Protein AF-A0A845DLB4-F1 (afdb_monomer_lite)

Organism: NCBI:txid45668

Sequence (144 aa):
MTNSTLFPTLFFFLFLLFSFGFIFSNRRQAKDKQAVEKEVSKKALAEKLHSELSKYGLHPQPYYQEGEFVIDMAFPELKIAIEAVEHEYLVSPDQWEMEWERDAFLKNHGWTVLRFSAARIEEDISRIAEKISRELAGRHHAGS

InterPro domains:
  IPR007569 Domain of unknown function DUF559 [PF04480] (66-136)

Secondary structure (DSSP, 8-state):
---TTHHHHHHHHHHHHHHHHHHHHHHHHHHHHHHHHHHHHHHHHHHHHHHHHHHTT--PEEEEEETTEEEEEEEGGGTEEEEEES-SS---HHHHHHHHHHHHHHHHTTPEEEEEEHHHHHH-HHHHHHHHHHHHHHHHHHT-

Radius of gyration: 24.18 Å; chains: 1; bounding box: 59×41×73 Å

Structure (mmCIF, N/CA/C/O backbone):
data_AF-A0A845DLB4-F1
#
_entry.id   AF-A0A845DLB4-F1
#
loop_
_atom_site.group_PDB
_atom_site.id
_atom_site.type_symbol
_atom_site.label_atom_id
_atom_site.label_alt_id
_atom_site.label_comp_id
_atom_site.label_asym_id
_atom_site.label_entity_id
_atom_site.label_seq_id
_atom_site.pdbx_PDB_ins_code
_atom_site.Cartn_x
_atom_site.Cartn_y
_atom_site.Cartn_z
_atom_site.occupancy
_atom_site.B_iso_or_equiv
_atom_site.auth_seq_id
_atom_site.auth_comp_id
_atom_site.auth_asym_id
_atom_site.auth_atom_id
_atom_site.pdbx_PDB_model_num
ATOM 1 N N . MET A 1 1 ? 40.310 -24.997 -56.031 1.00 48.75 1 MET A N 1
ATOM 2 C CA . MET A 1 1 ? 40.076 -23.550 -55.842 1.00 48.75 1 MET A CA 1
ATOM 3 C C . MET A 1 1 ? 39.414 -23.389 -54.487 1.00 48.75 1 MET A C 1
ATOM 5 O O . MET A 1 1 ? 38.304 -23.870 -54.315 1.00 48.75 1 MET A O 1
ATOM 9 N N . THR A 1 2 ? 40.128 -22.879 -53.485 1.00 57.84 2 THR A N 1
ATOM 10 C CA . THR A 1 2 ? 39.560 -22.651 -52.151 1.00 57.84 2 THR A CA 1
ATOM 11 C C . THR A 1 2 ? 38.734 -21.365 -52.183 1.00 57.84 2 THR A C 1
ATOM 13 O O . THR A 1 2 ? 39.198 -20.339 -52.675 1.00 57.84 2 THR A O 1
ATOM 16 N N . ASN A 1 3 ? 37.487 -21.431 -51.711 1.00 57.53 3 ASN A N 1
ATOM 17 C CA . ASN A 1 3 ? 36.570 -20.291 -51.676 1.00 57.53 3 ASN A CA 1
ATOM 18 C C . ASN A 1 3 ? 37.058 -19.267 -50.637 1.00 57.53 3 ASN A C 1
ATOM 20 O O . ASN A 1 3 ? 36.713 -19.349 -49.459 1.00 57.53 3 ASN A O 1
ATOM 24 N N . SER A 1 4 ? 37.871 -18.305 -51.078 1.00 63.88 4 SER A N 1
ATOM 25 C CA . SER A 1 4 ? 38.461 -17.233 -50.259 1.00 63.88 4 SER A CA 1
ATOM 26 C C . SER A 1 4 ? 37.432 -16.291 -49.619 1.00 63.88 4 SER A C 1
ATOM 28 O O . SER A 1 4 ? 37.771 -15.527 -48.721 1.00 63.88 4 SER A O 1
ATOM 30 N N . THR A 1 5 ? 36.166 -16.371 -50.033 1.00 65.19 5 THR A N 1
ATOM 31 C CA . THR A 1 5 ? 35.044 -15.595 -49.493 1.00 65.19 5 THR A CA 1
ATOM 32 C C . THR A 1 5 ? 34.399 -16.217 -48.254 1.00 65.19 5 THR A C 1
ATOM 34 O O . THR A 1 5 ? 33.778 -15.487 -47.490 1.00 65.19 5 THR A O 1
ATOM 37 N N . LEU A 1 6 ? 34.579 -17.522 -47.997 1.00 63.81 6 LEU A N 1
ATOM 38 C CA . LEU A 1 6 ? 33.957 -18.207 -46.850 1.00 63.81 6 LEU A CA 1
ATOM 39 C C . LEU A 1 6 ? 34.514 -17.737 -45.496 1.00 63.81 6 LEU A C 1
ATOM 41 O O . LEU A 1 6 ? 33.793 -17.697 -44.499 1.00 63.81 6 LEU A O 1
ATOM 45 N N . PHE A 1 7 ? 35.794 -17.367 -45.462 1.00 64.75 7 PHE A N 1
ATOM 46 C CA . PHE A 1 7 ? 36.482 -16.938 -44.245 1.00 64.75 7 PHE A CA 1
ATOM 47 C C . PHE A 1 7 ? 36.002 -15.563 -43.726 1.00 64.75 7 PHE A C 1
ATOM 49 O O . PHE A 1 7 ? 35.593 -15.483 -42.566 1.00 64.75 7 PHE A O 1
ATOM 56 N N . PRO A 1 8 ? 35.951 -14.489 -44.546 1.00 73.12 8 PRO A N 1
ATOM 57 C CA . PRO A 1 8 ? 35.428 -13.196 -44.098 1.00 73.12 8 PRO A CA 1
ATOM 58 C C . PRO A 1 8 ? 33.922 -13.223 -43.799 1.00 73.12 8 PRO A C 1
ATOM 60 O O . PRO A 1 8 ? 33.482 -12.534 -42.881 1.00 73.12 8 PRO A O 1
ATOM 63 N N . THR A 1 9 ? 33.127 -14.045 -44.498 1.00 76.50 9 THR A N 1
ATOM 64 C CA . THR A 1 9 ? 31.694 -14.184 -44.186 1.00 76.50 9 THR A CA 1
ATOM 65 C C . THR A 1 9 ? 31.470 -14.830 -42.825 1.00 76.50 9 THR A C 1
ATOM 67 O O . THR A 1 9 ? 30.663 -14.334 -42.045 1.00 76.50 9 THR A O 1
ATOM 70 N N . LEU A 1 10 ? 32.212 -15.893 -42.496 1.00 76.62 10 LEU A N 1
ATOM 71 C CA . LEU A 1 10 ? 32.101 -16.553 -41.193 1.00 76.62 10 LEU A CA 1
ATOM 72 C C . LEU A 1 10 ? 32.500 -15.606 -40.053 1.00 76.62 10 LEU A C 1
ATOM 74 O O . LEU A 1 10 ? 31.826 -15.558 -39.025 1.00 76.62 10 LEU A O 1
ATOM 78 N N . PHE A 1 11 ? 33.551 -14.808 -40.259 1.00 78.62 11 PHE A N 1
ATOM 79 C CA . PHE A 1 11 ? 33.994 -13.811 -39.288 1.00 78.62 11 PHE A CA 1
ATOM 80 C C . PHE A 1 11 ? 32.948 -12.707 -39.070 1.00 78.62 11 PHE A C 1
ATOM 82 O O . PHE A 1 11 ? 32.684 -12.320 -37.933 1.00 78.62 11 PHE A O 1
ATOM 89 N N . PHE A 1 12 ? 32.289 -12.251 -40.141 1.00 80.81 12 PHE A N 1
ATOM 90 C CA . PHE A 1 12 ? 31.194 -11.286 -40.055 1.00 80.81 12 PHE A CA 1
ATOM 91 C C . PHE A 1 12 ? 29.988 -11.840 -39.280 1.00 80.81 12 PHE A C 1
ATOM 93 O O . PHE A 1 12 ? 29.468 -11.162 -38.396 1.00 80.81 12 PHE A O 1
ATOM 100 N N . PHE A 1 13 ? 29.581 -13.091 -39.530 1.00 82.19 13 PHE A N 1
ATOM 101 C CA . PHE A 1 13 ? 28.499 -13.731 -38.770 1.00 82.19 13 PHE A CA 1
ATOM 102 C C . PHE A 1 13 ? 28.856 -13.939 -37.290 1.00 82.19 13 PHE A C 1
ATOM 104 O O . PHE A 1 13 ? 28.015 -13.694 -36.427 1.00 82.19 13 PHE A O 1
ATOM 111 N N . LEU A 1 14 ? 30.098 -14.318 -36.970 1.00 81.88 14 LEU A N 1
ATOM 112 C CA . LEU A 1 14 ? 30.572 -14.425 -35.583 1.00 81.88 14 LEU A CA 1
ATOM 113 C C . LEU A 1 14 ? 30.578 -13.067 -34.869 1.00 81.88 14 LEU A C 1
ATOM 115 O O . LEU A 1 14 ? 30.158 -12.979 -33.716 1.00 81.88 14 LEU A O 1
ATOM 119 N N . PHE A 1 15 ? 30.991 -12.000 -35.556 1.00 82.94 15 PHE A N 1
ATOM 120 C CA . PHE A 1 15 ? 30.944 -10.640 -35.021 1.00 82.94 15 PHE A CA 1
ATOM 121 C C . PHE A 1 15 ? 29.503 -10.158 -34.791 1.00 82.94 15 PHE A C 1
ATOM 123 O O . PHE A 1 15 ? 29.211 -9.548 -33.761 1.00 82.94 15 PHE A O 1
ATOM 130 N N . LEU A 1 16 ? 28.574 -10.473 -35.701 1.00 83.19 16 LEU A N 1
ATOM 131 C CA . LEU A 1 16 ? 27.147 -10.193 -35.515 1.00 83.19 16 LEU A CA 1
ATOM 132 C C . LEU A 1 16 ? 26.561 -10.958 -34.322 1.00 83.19 16 LEU A C 1
ATOM 134 O O . LEU A 1 16 ? 25.856 -10.366 -33.513 1.00 83.19 16 LEU A O 1
ATOM 138 N N . LEU A 1 17 ? 26.892 -12.241 -34.157 1.00 81.81 17 LEU A N 1
ATOM 139 C CA . LEU A 1 17 ? 26.450 -13.028 -33.002 1.00 81.81 17 LEU A CA 1
ATOM 140 C C . LEU A 1 17 ? 27.017 -12.481 -31.684 1.00 81.81 17 LEU A C 1
ATOM 142 O O . LEU A 1 17 ? 26.286 -12.366 -30.701 1.00 81.81 17 LEU A O 1
ATOM 146 N N . PHE A 1 18 ? 28.294 -12.090 -31.667 1.00 80.81 18 PHE A N 1
ATOM 147 C CA . PHE A 1 18 ? 28.939 -11.516 -30.486 1.00 80.81 18 PHE A CA 1
ATOM 148 C C . PHE A 1 18 ? 28.362 -10.142 -30.123 1.00 80.81 18 PHE A C 1
ATOM 150 O O . PHE A 1 18 ? 28.005 -9.907 -28.971 1.00 80.81 18 PHE A O 1
ATOM 157 N N . SER A 1 19 ? 28.215 -9.245 -31.102 1.00 78.50 19 SER A N 1
ATOM 158 C CA . SER A 1 19 ? 27.611 -7.922 -30.897 1.00 78.50 19 SER A CA 1
ATOM 159 C C . SER A 1 19 ? 26.146 -8.020 -30.467 1.00 78.50 19 SER A C 1
ATOM 161 O O . SER A 1 19 ? 25.733 -7.307 -29.554 1.00 78.50 19 SER A O 1
ATOM 163 N N . PHE A 1 20 ? 25.376 -8.951 -31.036 1.00 76.56 20 PHE A N 1
ATOM 164 C CA . PHE A 1 20 ? 24.004 -9.219 -30.613 1.00 76.56 20 PHE A CA 1
ATOM 165 C C . PHE A 1 20 ? 23.942 -9.750 -29.173 1.00 76.56 20 PHE A C 1
ATOM 167 O O . PHE A 1 20 ? 23.158 -9.246 -28.367 1.00 76.56 20 PHE A O 1
ATOM 174 N N . GLY A 1 21 ? 24.817 -10.698 -28.813 1.00 77.44 21 GLY A N 1
ATOM 175 C CA . GLY A 1 21 ? 24.952 -11.198 -27.442 1.00 77.44 21 GLY A CA 1
ATOM 176 C C . GLY A 1 21 ? 25.341 -10.100 -26.446 1.00 77.44 21 GLY A C 1
ATOM 177 O O . GLY A 1 21 ? 24.749 -10.003 -25.370 1.00 77.44 21 GLY A O 1
ATOM 178 N N . PHE A 1 22 ? 26.267 -9.219 -26.829 1.00 76.81 22 PHE A N 1
ATOM 179 C CA . PHE A 1 22 ? 26.702 -8.081 -26.019 1.00 76.81 22 PHE A CA 1
ATOM 180 C C . PHE A 1 22 ? 25.572 -7.063 -25.793 1.00 76.81 22 PHE A C 1
ATOM 182 O O . PHE A 1 22 ? 25.313 -6.673 -24.654 1.00 76.81 22 PHE A O 1
ATOM 189 N N . ILE A 1 23 ? 24.836 -6.684 -26.846 1.00 76.81 23 ILE A N 1
ATOM 190 C CA . ILE A 1 23 ? 23.676 -5.779 -26.746 1.00 76.81 23 ILE A CA 1
ATOM 191 C C . ILE A 1 23 ? 22.591 -6.389 -25.850 1.00 76.81 23 ILE A C 1
ATOM 193 O O . ILE A 1 23 ? 22.032 -5.698 -24.997 1.00 76.81 23 ILE A O 1
ATOM 197 N N . PHE A 1 24 ? 22.293 -7.678 -26.021 1.00 73.31 24 PHE A N 1
ATOM 198 C CA . PHE A 1 24 ? 21.271 -8.367 -25.239 1.00 73.31 24 PHE A CA 1
ATOM 199 C C . PHE A 1 24 ? 21.644 -8.482 -23.753 1.00 73.31 24 PHE A C 1
ATOM 201 O O . PHE A 1 24 ? 20.811 -8.200 -22.890 1.00 73.31 24 PHE A O 1
ATOM 208 N N . SER A 1 25 ? 22.902 -8.815 -23.445 1.00 74.06 25 SER A N 1
ATOM 209 C CA . SER A 1 25 ? 23.411 -8.859 -22.070 1.00 74.06 25 SER A CA 1
ATOM 210 C C . SER A 1 25 ? 23.362 -7.486 -21.397 1.00 74.06 25 SER A C 1
ATOM 212 O O . SER A 1 25 ? 22.910 -7.375 -20.260 1.00 74.06 25 SER A O 1
ATOM 214 N N . ASN A 1 26 ? 23.769 -6.428 -22.105 1.00 75.56 26 ASN A N 1
ATOM 215 C CA . ASN A 1 26 ? 23.771 -5.069 -21.564 1.00 75.56 26 ASN A CA 1
ATOM 216 C C . ASN A 1 26 ? 22.342 -4.566 -21.276 1.00 75.56 26 ASN A C 1
ATOM 218 O O . ASN A 1 26 ? 22.091 -3.929 -20.256 1.00 75.56 26 ASN A O 1
ATOM 222 N N . ARG A 1 27 ? 21.372 -4.915 -22.137 1.00 74.88 27 ARG A N 1
ATOM 223 C CA . ARG A 1 27 ? 19.947 -4.613 -21.907 1.00 74.88 27 ARG A CA 1
ATOM 224 C C . ARG A 1 27 ? 19.386 -5.327 -20.678 1.00 74.88 27 ARG A C 1
ATOM 226 O O . ARG A 1 27 ? 18.643 -4.706 -19.925 1.00 74.88 27 ARG A O 1
ATOM 233 N N . ARG A 1 28 ? 19.733 -6.603 -20.467 1.00 76.50 28 ARG A N 1
ATOM 234 C CA . ARG A 1 28 ? 19.335 -7.343 -19.255 1.00 76.50 28 ARG A CA 1
ATOM 235 C C . ARG A 1 28 ? 19.910 -6.696 -17.998 1.00 76.50 28 ARG A C 1
ATOM 237 O O . ARG A 1 28 ? 19.148 -6.354 -17.105 1.00 76.50 28 ARG A O 1
ATOM 244 N N . GLN A 1 29 ? 21.212 -6.414 -17.985 1.00 76.19 29 GLN A N 1
ATOM 245 C CA . GLN A 1 29 ? 21.869 -5.773 -16.844 1.00 76.19 29 GLN A CA 1
ATOM 246 C C . GLN A 1 29 ? 21.274 -4.391 -16.513 1.00 76.19 29 GLN A C 1
ATOM 248 O O . GLN A 1 29 ? 21.100 -4.058 -15.343 1.00 76.19 29 GLN A O 1
ATOM 253 N N . ALA A 1 30 ? 20.920 -3.593 -17.528 1.00 76.69 30 ALA A N 1
ATOM 254 C CA . ALA A 1 30 ? 20.239 -2.314 -17.331 1.00 76.69 30 ALA A CA 1
ATOM 255 C C . ALA A 1 30 ? 18.831 -2.482 -16.729 1.00 76.69 30 ALA A C 1
ATOM 257 O O . ALA A 1 30 ? 18.466 -1.728 -15.827 1.00 76.69 30 ALA A O 1
ATOM 258 N N . LYS A 1 31 ? 18.065 -3.484 -17.188 1.00 79.12 31 LYS A N 1
ATOM 259 C CA . LYS A 1 31 ? 16.735 -3.804 -16.647 1.00 79.12 31 LYS A CA 1
ATOM 260 C C . LYS A 1 31 ? 16.815 -4.245 -15.182 1.00 79.12 31 LYS A C 1
ATOM 262 O O . LYS A 1 31 ? 16.045 -3.746 -14.368 1.00 79.12 31 LYS A O 1
ATOM 267 N N . ASP A 1 32 ? 17.767 -5.112 -14.843 1.00 82.88 32 ASP A N 1
ATOM 268 C CA . ASP A 1 32 ? 17.960 -5.598 -13.471 1.00 82.88 32 ASP A CA 1
ATOM 269 C C . ASP A 1 32 ? 18.347 -4.451 -12.531 1.00 82.88 32 ASP A C 1
ATOM 271 O O . ASP A 1 32 ? 17.774 -4.299 -11.454 1.00 82.88 32 ASP A O 1
ATOM 275 N N . LYS A 1 33 ? 19.265 -3.578 -12.966 1.00 82.19 33 LYS A N 1
ATOM 276 C CA . LYS A 1 33 ? 19.656 -2.394 -12.192 1.00 82.19 33 LYS A CA 1
ATOM 277 C C . LYS A 1 33 ? 18.469 -1.458 -11.943 1.00 82.19 33 LYS A C 1
ATOM 279 O O . LYS A 1 33 ? 18.293 -0.997 -10.819 1.00 82.19 33 LYS A O 1
ATOM 284 N N . GLN A 1 34 ? 17.653 -1.206 -12.967 1.00 82.00 34 GLN A N 1
ATOM 285 C CA . GLN A 1 34 ? 16.460 -0.367 -12.845 1.00 82.00 34 GLN A CA 1
ATOM 286 C C . GLN A 1 34 ? 15.424 -0.972 -11.883 1.00 82.00 34 GLN A C 1
ATOM 288 O O . GLN A 1 34 ? 14.815 -0.241 -11.107 1.00 82.00 34 GLN A O 1
ATOM 293 N N . ALA A 1 35 ? 15.229 -2.294 -11.910 1.00 80.06 35 ALA A N 1
ATOM 294 C CA . ALA A 1 35 ? 14.313 -2.979 -10.999 1.00 80.06 35 ALA A CA 1
ATOM 295 C C . ALA A 1 35 ? 14.765 -2.856 -9.535 1.00 80.06 35 ALA A C 1
ATOM 297 O O . ALA A 1 35 ? 13.962 -2.482 -8.684 1.00 80.06 35 ALA A O 1
ATOM 298 N N . VAL A 1 36 ? 16.055 -3.080 -9.260 1.00 82.25 36 VAL A N 1
ATOM 299 C CA . VAL A 1 36 ? 16.630 -2.929 -7.912 1.00 82.25 36 VAL A CA 1
ATOM 300 C C . VAL A 1 36 ? 16.482 -1.493 -7.402 1.00 82.25 36 VAL A C 1
ATOM 302 O O . VAL A 1 36 ? 16.088 -1.280 -6.259 1.00 82.25 36 VAL A O 1
ATOM 305 N N . GLU A 1 37 ? 16.761 -0.495 -8.241 1.00 83.81 37 GLU A N 1
ATOM 306 C CA . GLU A 1 37 ? 16.605 0.917 -7.871 1.00 83.81 37 GLU A CA 1
ATOM 307 C C . GLU A 1 37 ? 15.146 1.266 -7.541 1.00 83.81 37 GLU A C 1
ATOM 309 O O . GLU A 1 37 ? 14.883 1.929 -6.536 1.00 83.81 37 GLU A O 1
ATOM 314 N N . LYS A 1 38 ? 14.193 0.745 -8.325 1.00 82.12 38 LYS A N 1
ATOM 315 C CA . LYS A 1 38 ? 12.756 0.912 -8.077 1.00 82.12 38 LYS A CA 1
ATOM 316 C C . LYS A 1 38 ? 12.316 0.263 -6.761 1.00 82.12 38 LYS A C 1
ATOM 318 O O . LYS A 1 38 ? 11.558 0.866 -6.007 1.00 82.12 38 LYS A O 1
ATOM 323 N N . GLU A 1 39 ? 12.794 -0.941 -6.452 1.00 83.81 39 GLU A N 1
ATOM 324 C CA . GLU A 1 39 ? 12.483 -1.607 -5.180 1.00 83.81 39 GLU A CA 1
ATOM 325 C C . GLU A 1 39 ? 13.031 -0.837 -3.974 1.00 83.81 39 GLU A C 1
ATOM 327 O O . GLU A 1 39 ? 12.318 -0.642 -2.989 1.00 83.81 39 GLU A O 1
ATOM 332 N N . VAL A 1 40 ? 14.272 -0.345 -4.061 1.00 84.81 40 VAL A N 1
ATOM 333 C CA . VAL A 1 40 ? 14.888 0.477 -3.008 1.00 84.81 40 VAL A CA 1
ATOM 334 C C . VAL A 1 40 ? 14.115 1.786 -2.813 1.00 84.81 40 VAL A C 1
ATOM 336 O O . VAL A 1 40 ? 13.825 2.156 -1.674 1.00 84.81 40 VAL A O 1
ATOM 339 N N . SER A 1 41 ? 13.735 2.452 -3.907 1.00 88.38 41 SER A N 1
ATOM 340 C CA . SER A 1 41 ? 12.899 3.660 -3.904 1.00 88.38 41 SER A CA 1
ATOM 341 C C . SER A 1 41 ? 11.547 3.414 -3.226 1.00 88.38 41 SER A C 1
ATOM 343 O O . SER A 1 41 ? 11.191 4.109 -2.269 1.00 88.38 41 SER A O 1
ATOM 345 N N . LYS A 1 42 ? 10.828 2.362 -3.644 1.00 88.88 42 LYS A N 1
ATOM 346 C CA . LYS A 1 42 ? 9.538 1.978 -3.058 1.00 88.88 42 LYS A CA 1
ATOM 347 C C . LYS A 1 42 ? 9.663 1.717 -1.557 1.00 88.88 42 LYS A C 1
ATOM 349 O O . LYS A 1 42 ? 8.851 2.212 -0.776 1.00 88.88 42 LYS A O 1
ATOM 354 N N . LYS A 1 43 ? 10.694 0.975 -1.146 1.00 91.88 43 LYS A N 1
ATOM 355 C CA . LYS A 1 43 ? 10.951 0.668 0.263 1.00 91.88 43 LYS A CA 1
ATOM 356 C C . LYS A 1 43 ? 11.159 1.939 1.092 1.00 91.88 43 LYS A C 1
ATOM 358 O O . LYS A 1 43 ? 10.519 2.108 2.126 1.00 91.88 43 LYS A O 1
ATOM 363 N N . ALA A 1 44 ? 11.996 2.858 0.612 1.00 93.94 44 ALA A N 1
ATOM 364 C CA . ALA A 1 44 ? 12.240 4.130 1.287 1.00 93.94 44 ALA A CA 1
ATOM 365 C C . ALA A 1 44 ? 10.959 4.977 1.412 1.00 93.94 44 ALA A C 1
ATOM 367 O O . ALA A 1 44 ? 10.721 5.606 2.445 1.00 93.94 44 ALA A O 1
ATOM 368 N N . LEU A 1 45 ? 10.103 4.966 0.385 1.00 93.81 45 LEU A N 1
ATOM 369 C CA . LEU A 1 45 ? 8.820 5.664 0.417 1.00 93.81 45 LEU A CA 1
ATOM 370 C C . LEU A 1 45 ? 7.850 5.054 1.442 1.00 93.81 45 LEU A C 1
ATOM 372 O O . LEU A 1 45 ? 7.200 5.795 2.183 1.00 93.81 45 LEU A O 1
ATOM 376 N N . ALA A 1 46 ? 7.775 3.723 1.518 1.00 95.50 46 ALA A N 1
ATOM 377 C CA . ALA A 1 46 ? 6.969 3.019 2.513 1.00 95.50 46 ALA A CA 1
ATOM 378 C C . ALA A 1 46 ? 7.435 3.326 3.947 1.00 95.50 46 ALA A C 1
ATOM 380 O O . ALA A 1 46 ? 6.611 3.617 4.814 1.00 95.50 46 ALA A O 1
ATOM 381 N N . GLU A 1 47 ? 8.748 3.344 4.192 1.00 96.12 47 GLU A N 1
ATOM 382 C CA . GLU A 1 47 ? 9.323 3.704 5.497 1.00 96.12 47 GLU A CA 1
ATOM 383 C C . GLU A 1 47 ? 9.025 5.158 5.878 1.00 96.12 47 GLU A C 1
ATOM 385 O O . GLU A 1 47 ? 8.654 5.436 7.022 1.00 96.12 47 GLU A O 1
ATOM 390 N N . LYS A 1 48 ? 9.114 6.085 4.915 1.00 95.38 48 LYS A N 1
ATOM 391 C CA . LYS A 1 48 ? 8.721 7.487 5.110 1.00 95.38 48 LYS A CA 1
ATOM 392 C C . LYS A 1 48 ? 7.252 7.588 5.517 1.00 95.38 48 LYS A C 1
ATOM 394 O O . LYS A 1 48 ? 6.949 8.218 6.527 1.00 95.38 48 LYS A O 1
ATOM 399 N N . LEU A 1 49 ? 6.349 6.943 4.775 1.00 96.12 49 LEU A N 1
ATOM 400 C CA . LEU A 1 49 ? 4.921 6.940 5.097 1.00 96.12 49 LEU A CA 1
ATOM 401 C C . LEU A 1 49 ? 4.664 6.359 6.495 1.00 96.12 49 LEU A C 1
ATOM 403 O O . LEU A 1 49 ? 3.939 6.965 7.279 1.00 96.12 49 LEU A O 1
ATOM 407 N N . HIS A 1 50 ? 5.295 5.235 6.841 1.00 97.75 50 HIS A N 1
ATOM 408 C CA . HIS A 1 50 ? 5.161 4.607 8.160 1.00 97.75 50 HIS A CA 1
ATOM 409 C C . HIS A 1 50 ? 5.592 5.537 9.304 1.00 97.75 50 HIS A C 1
ATOM 411 O O . HIS A 1 50 ? 4.867 5.705 10.293 1.00 97.75 50 HIS A O 1
ATOM 417 N N . SER A 1 51 ? 6.743 6.197 9.140 1.00 97.12 51 SER A N 1
ATOM 418 C CA . SER A 1 51 ? 7.259 7.167 10.107 1.00 97.12 51 SER A CA 1
ATOM 419 C C . SER A 1 51 ? 6.313 8.352 10.283 1.00 97.12 51 SER A C 1
ATOM 421 O O . SER A 1 51 ? 6.036 8.760 11.413 1.00 97.12 51 SER A O 1
ATOM 423 N N . GLU A 1 52 ? 5.776 8.884 9.186 1.00 97.00 52 GLU A N 1
ATOM 424 C CA . GLU A 1 52 ? 4.832 9.991 9.257 1.00 97.00 52 GLU A CA 1
ATOM 425 C C . GLU A 1 52 ? 3.509 9.591 9.920 1.00 97.00 52 GLU A C 1
ATOM 427 O O . GLU A 1 52 ? 3.039 10.308 10.800 1.00 97.00 52 GLU A O 1
ATOM 432 N N . LEU A 1 53 ? 2.929 8.438 9.570 1.00 97.69 53 LEU A N 1
ATOM 433 C CA . LEU A 1 53 ? 1.693 7.941 10.188 1.00 97.69 53 LEU A CA 1
ATOM 434 C C . LEU A 1 53 ? 1.841 7.753 11.701 1.00 97.69 53 LEU A C 1
ATOM 436 O O . LEU A 1 53 ? 0.930 8.098 12.458 1.00 97.69 53 LEU A O 1
ATOM 440 N N . SER A 1 54 ? 3.015 7.308 12.152 1.00 97.25 54 SER A N 1
ATOM 441 C CA . SER A 1 54 ? 3.313 7.161 13.578 1.00 97.25 54 SER A CA 1
ATOM 442 C C . SER A 1 54 ? 3.205 8.485 14.345 1.00 97.25 54 SER A C 1
ATOM 444 O O . SER A 1 54 ? 2.802 8.482 15.507 1.00 97.25 54 SER A O 1
ATOM 446 N N . LYS A 1 55 ? 3.479 9.632 13.706 1.00 97.44 55 LYS A N 1
ATOM 447 C CA . LYS A 1 55 ? 3.305 10.965 14.321 1.00 97.44 55 LYS A CA 1
ATOM 448 C C . LYS A 1 55 ? 1.835 11.321 14.562 1.00 97.44 55 LYS A C 1
ATOM 450 O O . LYS A 1 55 ? 1.550 12.162 15.409 1.00 97.44 55 LYS A O 1
ATOM 455 N N . TYR A 1 56 ? 0.914 10.669 13.853 1.00 97.06 56 TYR A N 1
ATOM 456 C CA . TYR A 1 56 ? -0.535 10.797 14.030 1.00 97.06 56 TYR A CA 1
ATOM 457 C C . TYR A 1 56 ? -1.121 9.715 14.957 1.00 97.06 56 TYR A C 1
ATOM 459 O O . TYR A 1 56 ? -2.339 9.596 15.060 1.00 97.06 56 TYR A O 1
ATOM 467 N N . GLY A 1 57 ? -0.277 8.915 15.624 1.00 97.75 57 GLY A N 1
ATOM 468 C CA . GLY A 1 57 ? -0.713 7.814 16.494 1.00 97.75 57 GLY A CA 1
ATOM 469 C C . GLY A 1 57 ? -1.221 6.582 15.740 1.00 97.75 57 GLY A C 1
ATOM 470 O O . GLY A 1 57 ? -1.850 5.707 16.333 1.00 97.75 57 GLY A O 1
ATOM 471 N N . LEU A 1 58 ? -0.970 6.508 14.430 1.00 97.94 58 LEU A N 1
ATOM 472 C CA . LEU A 1 58 ? -1.297 5.352 13.604 1.00 97.94 58 LEU A CA 1
ATOM 473 C C . LEU A 1 58 ? -0.081 4.431 13.530 1.00 97.94 58 LEU A C 1
ATOM 475 O O . LEU A 1 58 ? 0.980 4.829 13.056 1.00 97.94 58 LEU A O 1
ATOM 479 N N . HIS A 1 59 ? -0.249 3.184 13.968 1.00 97.44 59 HIS A N 1
ATOM 480 C CA . HIS A 1 59 ? 0.843 2.211 14.066 1.00 97.44 59 HIS A CA 1
ATOM 481 C C . HIS A 1 59 ? 0.561 0.944 13.243 1.00 97.44 59 HIS A C 1
ATOM 483 O O . HIS A 1 59 ? 0.374 -0.129 13.821 1.00 97.44 59 HIS A O 1
ATOM 489 N N . PRO A 1 60 ? 0.501 1.036 11.900 1.00 97.94 60 PRO A N 1
ATOM 490 C CA . PRO A 1 60 ? 0.378 -0.155 11.071 1.00 97.94 60 PRO A CA 1
ATOM 491 C C . PRO A 1 60 ? 1.646 -1.019 11.174 1.00 97.94 60 PRO A C 1
ATOM 493 O O . PRO A 1 60 ? 2.759 -0.513 11.351 1.00 97.94 60 PRO A O 1
ATOM 496 N N . GLN A 1 61 ? 1.484 -2.333 11.044 1.00 98.06 61 GLN A N 1
ATOM 497 C CA . GLN A 1 61 ? 2.581 -3.292 10.958 1.00 98.06 61 GLN A CA 1
ATOM 498 C C . GLN A 1 61 ? 3.251 -3.178 9.582 1.00 98.06 61 GLN A C 1
ATOM 500 O O . GLN A 1 61 ? 2.559 -3.367 8.582 1.00 98.06 61 GLN A O 1
ATOM 505 N N . PRO A 1 62 ? 4.552 -2.862 9.490 1.00 97.38 62 PRO A N 1
ATOM 506 C CA . PRO A 1 62 ? 5.241 -2.759 8.207 1.00 97.38 62 PRO A CA 1
ATOM 507 C C . PRO A 1 62 ? 5.526 -4.145 7.608 1.00 97.38 62 PRO A C 1
ATOM 509 O O . PRO A 1 62 ? 5.730 -5.108 8.346 1.00 97.38 62 PRO A O 1
ATOM 512 N N . TYR A 1 63 ? 5.594 -4.222 6.276 1.00 96.19 63 TYR A N 1
ATOM 513 C CA . TYR A 1 63 ? 5.971 -5.410 5.497 1.00 96.19 63 TYR A CA 1
ATOM 514 C C . TYR A 1 63 ? 5.187 -6.673 5.884 1.00 96.19 63 TYR A C 1
ATOM 516 O O . TYR A 1 63 ? 5.760 -7.726 6.170 1.00 96.19 63 TYR A O 1
ATOM 524 N N . TYR A 1 64 ? 3.860 -6.558 5.925 1.00 97.56 64 TYR A N 1
ATOM 525 C CA . TYR A 1 64 ? 2.984 -7.645 6.343 1.00 97.56 64 TYR A CA 1
ATOM 526 C C . TYR A 1 64 ? 2.825 -8.687 5.230 1.00 97.56 64 TYR A C 1
ATOM 528 O O . TYR A 1 64 ? 2.411 -8.356 4.118 1.00 97.56 64 TYR A O 1
ATOM 536 N N . GLN A 1 65 ? 3.125 -9.950 5.536 1.00 97.25 65 GLN A N 1
ATOM 537 C CA . GLN A 1 65 ? 2.970 -11.063 4.600 1.00 97.25 65 GLN A CA 1
ATOM 538 C C . GLN A 1 65 ? 1.517 -11.561 4.591 1.00 97.25 65 GLN A C 1
ATOM 540 O O . GLN A 1 65 ? 1.035 -12.059 5.606 1.00 97.25 65 GLN A O 1
ATOM 545 N N . GLU A 1 66 ? 0.855 -11.514 3.433 1.00 96.00 66 GLU A N 1
ATOM 546 C CA . GLU A 1 66 ? -0.432 -12.177 3.193 1.00 96.00 66 GLU A CA 1
ATOM 547 C C . GLU A 1 66 ? -0.314 -13.073 1.951 1.00 96.00 66 GLU A C 1
ATOM 549 O O . GLU A 1 66 ? -0.194 -12.597 0.820 1.00 96.00 66 GLU A O 1
ATOM 554 N N . GLY A 1 67 ? -0.353 -14.391 2.160 1.00 93.62 67 GLY A N 1
ATOM 555 C CA . GLY A 1 67 ? -0.130 -15.357 1.085 1.00 93.62 67 GLY A CA 1
ATOM 556 C C . GLY A 1 67 ? 1.259 -15.189 0.473 1.00 93.62 67 GLY A C 1
ATOM 557 O O . GLY A 1 67 ? 2.259 -15.228 1.187 1.00 93.62 67 GLY A O 1
ATOM 558 N N . GLU A 1 68 ? 1.320 -14.993 -0.842 1.00 92.56 68 GLU A N 1
ATOM 559 C CA . GLU A 1 68 ? 2.565 -14.744 -1.580 1.00 92.56 68 GLU A CA 1
ATOM 560 C C . GLU A 1 68 ? 2.965 -13.260 -1.644 1.00 92.56 68 GLU A C 1
ATOM 562 O O . GLU 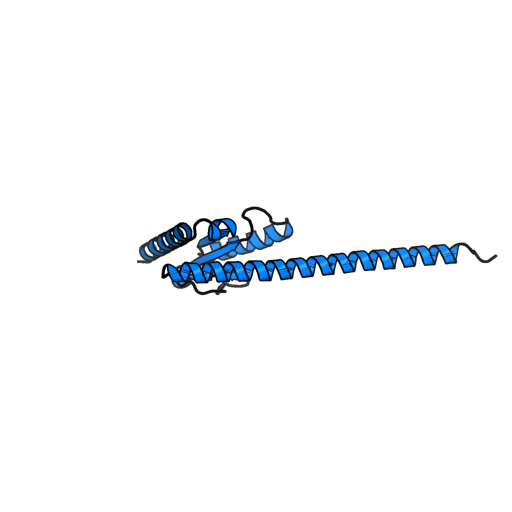A 1 68 ? 4.075 -12.941 -2.070 1.00 92.56 68 GLU A O 1
ATOM 567 N N . PHE A 1 69 ? 2.102 -12.346 -1.189 1.00 93.25 69 PHE A N 1
ATOM 568 C CA . PHE A 1 69 ? 2.317 -10.908 -1.321 1.00 93.25 69 PHE A CA 1
ATOM 569 C C . PHE A 1 69 ? 2.786 -10.264 -0.013 1.00 93.25 69 PHE A C 1
ATOM 571 O O . PHE A 1 69 ? 2.329 -10.605 1.080 1.00 93.25 69 PHE A O 1
ATOM 578 N N . VAL A 1 70 ? 3.675 -9.278 -0.147 1.00 94.69 70 VAL A N 1
ATOM 579 C CA . VAL A 1 70 ? 4.089 -8.387 0.944 1.00 94.69 70 VAL A CA 1
ATOM 580 C C . VAL A 1 70 ? 3.350 -7.065 0.791 1.00 94.69 70 VAL A C 1
ATOM 582 O O . VAL A 1 70 ? 3.499 -6.380 -0.221 1.00 94.69 70 VAL A O 1
ATOM 585 N N . ILE A 1 71 ? 2.574 -6.709 1.807 1.00 95.62 71 ILE A N 1
ATOM 586 C CA . ILE A 1 71 ? 1.894 -5.422 1.930 1.00 95.62 71 ILE A CA 1
ATOM 587 C C . ILE A 1 71 ? 2.856 -4.448 2.614 1.00 95.62 71 ILE A C 1
ATOM 589 O O . ILE A 1 71 ? 3.420 -4.783 3.657 1.00 95.62 71 ILE A O 1
ATOM 593 N N . ASP A 1 72 ? 3.024 -3.239 2.069 1.00 96.31 72 ASP A N 1
ATOM 594 C CA .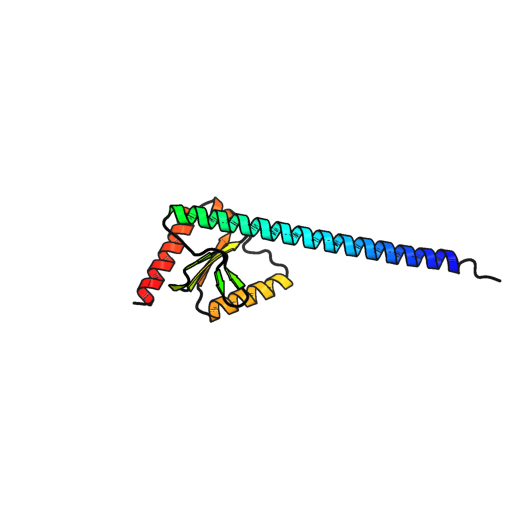 ASP A 1 72 ? 3.983 -2.259 2.605 1.00 96.31 72 ASP A CA 1
ATOM 595 C C . ASP A 1 72 ? 3.735 -1.970 4.096 1.00 96.31 72 ASP A C 1
ATOM 597 O O . ASP A 1 72 ? 4.678 -1.953 4.888 1.00 96.31 72 ASP A O 1
ATOM 601 N N . MET A 1 73 ? 2.470 -1.793 4.499 1.00 97.44 73 MET A N 1
ATOM 602 C CA . MET A 1 73 ? 2.057 -1.783 5.903 1.00 97.44 73 MET A CA 1
ATOM 603 C C . MET A 1 73 ? 0.569 -2.135 6.083 1.00 97.44 73 MET A C 1
ATOM 605 O O . MET A 1 73 ? -0.246 -1.915 5.188 1.00 97.44 73 MET A O 1
ATOM 609 N N . ALA A 1 74 ? 0.188 -2.672 7.242 1.00 98.25 74 ALA A N 1
ATOM 610 C CA . ALA A 1 74 ? -1.155 -3.203 7.471 1.00 98.25 74 ALA A CA 1
ATOM 611 C C . ALA A 1 74 ? -1.683 -2.987 8.897 1.00 98.25 74 ALA A C 1
ATOM 613 O O . ALA A 1 74 ? -0.927 -2.955 9.864 1.00 98.25 74 ALA A O 1
ATOM 614 N N . PHE A 1 75 ? -3.008 -2.939 9.030 1.00 98.06 75 PHE A N 1
ATOM 615 C CA . PHE A 1 75 ? -3.740 -3.207 10.270 1.00 98.06 75 PHE A CA 1
ATOM 616 C C . PHE A 1 75 ? -4.428 -4.574 10.128 1.00 98.06 75 PHE A C 1
ATOM 618 O O . PHE A 1 75 ? -5.556 -4.633 9.626 1.00 98.06 75 PHE A O 1
ATOM 625 N N . PRO A 1 76 ? -3.766 -5.688 10.506 1.00 97.19 76 PRO A N 1
ATOM 626 C CA . PRO A 1 76 ? -4.228 -7.026 10.128 1.00 97.19 76 PRO A CA 1
ATOM 627 C C . PRO A 1 76 ? -5.568 -7.410 10.744 1.00 97.19 76 PRO A C 1
ATOM 629 O O . PRO A 1 76 ? -6.392 -8.025 10.072 1.00 97.19 76 PRO A O 1
ATOM 632 N N . GLU A 1 77 ? -5.810 -6.997 11.991 1.00 95.69 77 GLU A N 1
ATOM 633 C CA . GLU A 1 77 ? -7.065 -7.265 12.708 1.00 95.69 77 GLU A CA 1
ATOM 634 C C . GLU A 1 77 ? -8.285 -6.675 11.990 1.00 95.69 77 GLU A C 1
ATOM 636 O O . GLU A 1 77 ? -9.374 -7.237 12.046 1.00 95.69 77 GLU A O 1
ATOM 641 N N . LEU A 1 78 ? -8.091 -5.568 11.269 1.00 96.62 78 LEU A N 1
ATOM 642 C CA . LEU A 1 78 ? -9.142 -4.871 10.527 1.00 96.62 78 LEU A CA 1
ATOM 643 C C . LEU A 1 78 ? -9.083 -5.142 9.020 1.00 96.62 78 LEU A C 1
ATOM 645 O O . LEU A 1 78 ? -9.899 -4.597 8.275 1.00 96.62 78 LEU A O 1
ATOM 649 N N . LYS A 1 79 ? -8.119 -5.958 8.565 1.00 97.00 79 LYS A N 1
ATOM 650 C CA . LYS A 1 79 ? -7.838 -6.232 7.149 1.00 97.00 79 LYS A CA 1
ATOM 651 C C . LYS A 1 79 ? -7.743 -4.940 6.317 1.00 97.00 79 LYS A C 1
ATOM 653 O O . LYS A 1 79 ? -8.316 -4.825 5.235 1.00 97.00 79 LYS A O 1
ATOM 658 N N . ILE A 1 80 ? -6.998 -3.951 6.816 1.00 97.88 80 ILE A N 1
ATOM 659 C CA . ILE A 1 80 ? -6.675 -2.725 6.069 1.00 97.88 80 ILE A CA 1
ATOM 660 C C . ILE A 1 80 ? -5.201 -2.756 5.672 1.00 97.88 80 ILE A C 1
ATOM 662 O O . ILE A 1 80 ? -4.320 -2.818 6.527 1.00 97.88 80 ILE A O 1
ATOM 666 N N . ALA A 1 81 ? -4.953 -2.696 4.371 1.00 97.38 81 ALA A N 1
ATOM 667 C CA . ALA A 1 81 ? -3.644 -2.606 3.749 1.00 97.38 81 ALA A CA 1
ATOM 668 C C . ALA A 1 81 ? -3.378 -1.157 3.325 1.00 97.38 81 ALA A C 1
ATOM 670 O O . ALA A 1 81 ? -4.271 -0.482 2.812 1.00 97.38 81 ALA A O 1
ATOM 671 N N . ILE A 1 82 ? -2.155 -0.680 3.522 1.00 97.19 82 ILE A N 1
ATOM 672 C CA . ILE A 1 82 ? -1.702 0.644 3.100 1.00 97.19 82 ILE A CA 1
ATOM 673 C C . ILE A 1 82 ? -0.466 0.439 2.227 1.00 97.19 82 ILE A C 1
ATOM 675 O O . ILE A 1 82 ? 0.514 -0.158 2.669 1.00 97.19 82 ILE A O 1
ATOM 679 N N . GLU A 1 83 ? -0.514 0.936 0.994 1.00 94.38 83 GLU A N 1
ATOM 680 C CA . GLU A 1 83 ? 0.574 0.801 0.023 1.00 94.38 83 GLU A CA 1
ATOM 681 C C . GLU A 1 83 ? 1.042 2.164 -0.483 1.00 94.38 83 GLU A C 1
ATOM 683 O O . GLU A 1 83 ? 0.239 3.044 -0.820 1.00 94.38 83 GLU A O 1
ATOM 688 N N . ALA A 1 84 ? 2.360 2.315 -0.568 1.00 92.88 84 ALA A N 1
ATOM 689 C CA . ALA A 1 84 ? 3.003 3.458 -1.182 1.00 92.88 84 ALA A CA 1
ATOM 690 C C . ALA A 1 84 ? 3.321 3.135 -2.647 1.00 92.88 84 ALA A C 1
ATOM 692 O O . ALA A 1 84 ? 3.979 2.140 -2.961 1.00 92.88 84 ALA A O 1
ATOM 693 N N . VAL A 1 85 ? 2.859 3.986 -3.561 1.00 87.50 85 VAL A N 1
ATOM 694 C CA . VAL A 1 85 ? 3.039 3.787 -5.005 1.00 87.50 85 VAL A CA 1
ATOM 695 C C . VAL A 1 85 ? 3.780 4.964 -5.630 1.00 87.50 85 VAL A C 1
ATOM 697 O O . VAL A 1 85 ? 3.616 6.112 -5.225 1.00 87.50 85 VAL A O 1
ATOM 700 N N . GLU A 1 86 ? 4.617 4.701 -6.632 1.00 76.25 86 GLU A N 1
ATOM 701 C CA . GLU A 1 86 ? 5.354 5.777 -7.308 1.00 76.25 86 GLU A CA 1
ATOM 702 C C . GLU A 1 86 ? 4.431 6.616 -8.209 1.00 76.25 86 GLU A C 1
ATOM 704 O O . GLU A 1 86 ? 4.545 7.837 -8.222 1.00 76.25 86 GLU A O 1
ATOM 709 N N . HIS A 1 87 ? 3.490 5.985 -8.925 1.00 71.88 87 HIS A N 1
ATOM 710 C CA . HIS A 1 87 ? 2.508 6.639 -9.802 1.00 71.88 87 HIS A CA 1
ATOM 711 C C . HIS A 1 87 ? 1.178 5.873 -9.796 1.00 71.88 87 HIS A C 1
ATOM 713 O O . HIS A 1 87 ? 1.170 4.661 -9.610 1.00 71.88 87 HIS A O 1
ATOM 719 N N . GLU A 1 88 ? 0.063 6.562 -10.058 1.00 59.59 88 GLU A N 1
ATOM 720 C CA . GLU A 1 88 ? -1.269 5.935 -10.147 1.00 59.59 88 GLU A CA 1
ATOM 721 C C . GLU A 1 88 ? -1.514 5.167 -11.469 1.00 59.59 88 GLU A C 1
ATOM 723 O O . GLU A 1 88 ? -2.444 4.370 -11.522 1.00 59.59 88 GLU A O 1
ATOM 728 N N . TYR A 1 89 ? -0.712 5.377 -12.533 1.00 52.59 89 TYR A N 1
ATOM 729 C CA . TYR A 1 89 ? -1.106 4.975 -13.904 1.00 52.59 89 TYR A CA 1
ATOM 730 C C . TYR A 1 89 ? -0.015 4.409 -14.833 1.00 52.59 89 TYR A C 1
ATOM 732 O O . TYR A 1 89 ? -0.243 4.327 -16.038 1.00 52.59 89 TYR A O 1
ATOM 740 N N . LEU A 1 90 ? 1.171 4.025 -14.355 1.00 50.47 90 LEU A N 1
ATOM 741 C CA . LEU A 1 90 ? 2.236 3.550 -15.256 1.00 50.47 90 LEU A CA 1
ATOM 742 C C . LEU A 1 90 ? 2.699 2.142 -14.897 1.00 50.47 90 LEU A C 1
ATOM 744 O O . LEU A 1 90 ? 3.701 1.956 -14.208 1.00 50.47 90 LEU A O 1
ATOM 748 N N . VAL A 1 91 ? 1.974 1.162 -15.431 1.00 58.16 91 VAL A N 1
ATOM 749 C CA . VAL A 1 91 ? 2.347 -0.252 -15.399 1.00 58.16 91 VAL A CA 1
ATOM 750 C C . VAL A 1 91 ? 2.497 -0.765 -16.825 1.00 58.16 91 VAL A C 1
ATOM 752 O O . VAL A 1 91 ? 1.648 -0.514 -17.681 1.00 58.16 91 VAL A O 1
ATOM 755 N N . SER A 1 92 ? 3.598 -1.464 -17.115 1.00 59.69 92 SER A N 1
ATOM 756 C CA . SER A 1 92 ? 3.699 -2.225 -18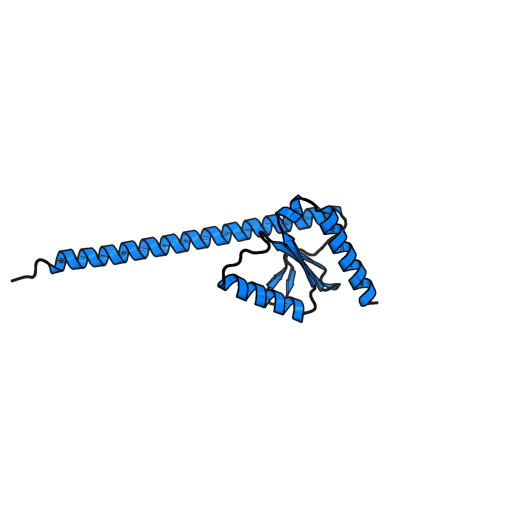.366 1.00 59.69 92 SER A CA 1
ATOM 757 C C . SER A 1 92 ? 2.656 -3.355 -18.369 1.00 59.69 92 SER A C 1
ATOM 759 O O . SER A 1 92 ? 2.278 -3.798 -17.286 1.00 59.69 92 SER A O 1
ATOM 761 N N . PRO A 1 93 ? 2.229 -3.890 -19.530 1.00 67.19 93 PRO A N 1
ATOM 762 C CA . PRO A 1 93 ? 1.213 -4.951 -19.582 1.00 67.19 93 PRO A CA 1
ATOM 763 C C . PRO A 1 93 ? 1.502 -6.142 -18.651 1.00 67.19 93 PRO A C 1
ATOM 765 O O . PRO A 1 93 ? 0.619 -6.571 -17.920 1.00 67.19 93 PRO A O 1
ATOM 768 N N . ASP A 1 94 ? 2.757 -6.591 -18.583 1.00 68.19 94 ASP A N 1
ATOM 769 C CA . ASP A 1 94 ? 3.164 -7.696 -17.700 1.00 68.19 94 ASP A CA 1
ATOM 770 C C . ASP A 1 94 ? 3.056 -7.351 -16.201 1.00 68.19 94 ASP A C 1
ATOM 772 O O . ASP A 1 94 ? 2.807 -8.213 -15.365 1.00 68.19 94 ASP A O 1
ATOM 776 N N . GLN A 1 95 ? 3.249 -6.081 -15.835 1.00 72.00 95 GLN A N 1
ATOM 777 C CA . GLN A 1 95 ? 3.130 -5.635 -14.444 1.00 72.00 95 GLN A CA 1
ATOM 778 C C . GLN A 1 95 ? 1.663 -5.446 -14.047 1.00 72.00 95 GLN A C 1
ATOM 780 O O . GLN A 1 95 ? 1.320 -5.631 -12.883 1.00 72.00 95 GLN A O 1
ATOM 785 N N . TRP A 1 96 ? 0.804 -5.119 -15.015 1.00 78.81 96 TRP A N 1
ATOM 786 C CA . TRP A 1 96 ? -0.634 -4.990 -14.809 1.00 78.81 96 TRP A CA 1
ATOM 787 C C . TRP A 1 96 ? -1.271 -6.311 -14.373 1.00 78.81 96 TRP A C 1
ATOM 789 O O . TRP A 1 96 ? -2.099 -6.310 -13.469 1.00 78.81 96 TRP A O 1
ATOM 799 N N . GLU A 1 97 ? -0.881 -7.436 -14.980 1.00 82.06 97 GLU A N 1
ATOM 800 C CA . GLU A 1 97 ? -1.409 -8.755 -14.607 1.00 82.06 97 GLU A CA 1
ATOM 801 C C . GLU A 1 97 ? -1.047 -9.111 -13.160 1.00 82.06 97 GLU A C 1
ATOM 803 O O . GLU A 1 97 ? -1.934 -9.419 -12.369 1.00 82.06 97 GLU A O 1
ATOM 808 N N . MET A 1 98 ? 0.219 -8.939 -12.768 1.00 81.44 98 MET A N 1
ATOM 809 C CA . MET A 1 98 ? 0.651 -9.172 -11.383 1.00 81.44 98 MET A CA 1
ATOM 810 C C . MET A 1 98 ? -0.033 -8.236 -10.373 1.00 81.44 98 MET A C 1
ATOM 812 O O . MET A 1 98 ? -0.332 -8.639 -9.248 1.00 81.44 98 MET A O 1
ATOM 816 N N . GLU A 1 99 ? -0.251 -6.968 -10.731 1.00 82.19 99 GLU A N 1
ATOM 817 C CA . GLU A 1 99 ? -0.979 -6.020 -9.879 1.00 82.19 99 GLU A CA 1
ATOM 818 C C . GLU A 1 99 ? -2.460 -6.382 -9.763 1.00 82.19 99 GLU A C 1
ATOM 820 O O . GLU A 1 99 ? -3.019 -6.333 -8.669 1.00 82.19 99 GLU A O 1
ATOM 825 N N . TRP A 1 100 ? -3.076 -6.819 -10.860 1.00 86.06 100 TRP A N 1
ATOM 826 C CA . TRP A 1 100 ? -4.446 -7.313 -10.872 1.00 86.06 100 TRP A CA 1
ATOM 827 C C . TRP A 1 100 ? -4.612 -8.572 -10.016 1.00 86.06 100 TRP A C 1
ATOM 829 O O . TRP A 1 100 ? -5.553 -8.657 -9.227 1.00 86.06 100 TRP A O 1
ATOM 839 N N . GLU A 1 101 ? -3.703 -9.540 -10.142 1.00 89.56 101 GLU A N 1
ATOM 840 C CA . GLU A 1 101 ? -3.700 -10.762 -9.335 1.00 89.56 101 GLU A CA 1
ATOM 841 C C . GLU A 1 101 ? -3.566 -10.444 -7.848 1.00 89.56 101 GLU A C 1
ATOM 843 O O . GLU A 1 101 ? -4.344 -10.955 -7.039 1.00 89.56 101 GLU A O 1
ATOM 848 N N . ARG A 1 102 ? -2.649 -9.537 -7.489 1.00 90.25 102 ARG A N 1
ATOM 849 C CA . ARG A 1 102 ? -2.491 -9.054 -6.113 1.00 90.25 102 ARG A CA 1
ATOM 850 C C . ARG A 1 102 ? -3.770 -8.404 -5.593 1.00 90.25 102 ARG A C 1
ATOM 852 O O . ARG A 1 102 ? -4.215 -8.725 -4.492 1.00 90.25 102 ARG A O 1
ATOM 859 N N . ASP A 1 103 ? -4.378 -7.518 -6.376 1.00 90.12 103 ASP A N 1
ATOM 860 C CA . ASP A 1 103 ? -5.603 -6.813 -5.992 1.00 90.12 103 ASP A CA 1
ATOM 861 C C . ASP A 1 103 ? -6.776 -7.765 -5.805 1.00 90.12 103 ASP A C 1
ATOM 863 O O . ASP A 1 103 ? -7.499 -7.683 -4.807 1.00 90.12 103 ASP A O 1
ATOM 867 N N . ALA A 1 104 ? -6.946 -8.696 -6.742 1.00 92.88 104 ALA A N 1
ATOM 868 C CA . ALA A 1 104 ? -7.959 -9.732 -6.660 1.00 92.88 104 ALA A CA 1
ATOM 869 C C . ALA A 1 104 ? -7.732 -10.617 -5.430 1.00 92.88 104 ALA A C 1
ATOM 871 O O . ALA A 1 104 ? -8.676 -10.866 -4.678 1.00 92.88 104 ALA A O 1
ATOM 872 N N . PHE A 1 105 ? -6.492 -11.049 -5.187 1.00 95.88 105 PHE A N 1
ATOM 873 C CA . PHE A 1 105 ? -6.132 -11.861 -4.033 1.00 95.88 105 PHE A CA 1
ATOM 874 C C . PHE A 1 105 ? -6.468 -11.148 -2.720 1.00 95.88 105 PHE A C 1
ATOM 876 O O . PHE A 1 105 ? -7.238 -11.682 -1.921 1.00 95.88 105 PHE A O 1
ATOM 883 N N . LEU A 1 106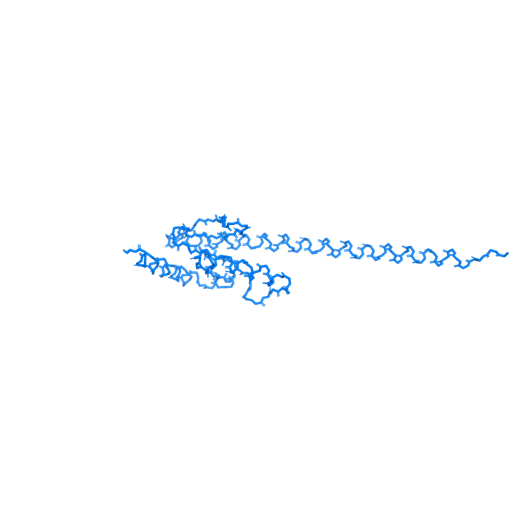 ? -5.961 -9.929 -2.514 1.00 95.25 106 LEU A N 1
ATOM 884 C CA . LEU A 1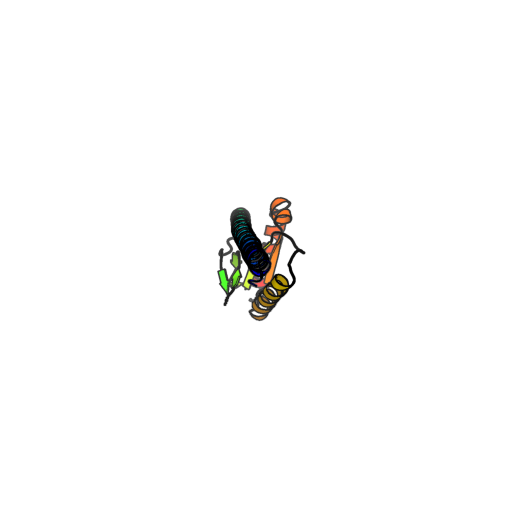 106 ? -6.181 -9.171 -1.282 1.00 95.25 106 LEU A CA 1
ATOM 885 C C . LEU A 1 106 ? -7.675 -8.910 -1.057 1.00 95.25 106 LEU A C 1
ATOM 887 O O . LEU A 1 106 ? -8.197 -9.172 0.029 1.00 95.25 106 LEU A O 1
ATOM 891 N N . LYS A 1 107 ? -8.398 -8.491 -2.101 1.00 94.00 107 LYS A N 1
ATOM 892 C CA . LYS A 1 107 ? -9.845 -8.262 -2.027 1.00 94.00 107 LYS A CA 1
ATOM 893 C C . LYS A 1 107 ? -10.613 -9.533 -1.658 1.00 94.00 107 LYS A C 1
ATOM 895 O O . LYS A 1 107 ? -11.494 -9.481 -0.801 1.00 94.00 107 LYS A O 1
ATOM 900 N N . ASN A 1 108 ? -10.273 -10.670 -2.263 1.00 95.94 108 ASN A N 1
ATOM 901 C CA . ASN A 1 108 ? -10.911 -11.956 -1.971 1.00 95.94 108 ASN A CA 1
ATOM 902 C C . ASN A 1 108 ? -10.630 -12.438 -0.538 1.00 95.94 108 ASN A C 1
ATOM 904 O O . ASN A 1 108 ? -11.453 -13.147 0.034 1.00 95.94 108 ASN A O 1
ATOM 908 N N . HIS A 1 109 ? -9.520 -12.005 0.063 1.00 96.00 109 HIS A N 1
ATOM 909 C CA . HIS A 1 109 ? -9.170 -12.270 1.463 1.00 96.00 109 HIS A CA 1
ATOM 910 C C . HIS A 1 109 ? -9.696 -11.195 2.434 1.00 96.00 109 HIS A C 1
ATOM 912 O O . HIS A 1 109 ? -9.294 -11.143 3.597 1.00 96.00 109 HIS A O 1
ATOM 918 N N . GLY A 1 110 ? -10.619 -10.343 1.974 1.00 96.06 110 GLY A N 1
ATOM 919 C CA . GLY A 1 110 ? -11.326 -9.366 2.802 1.00 96.06 110 GLY A CA 1
ATOM 920 C C . GLY A 1 110 ? -10.564 -8.065 3.051 1.00 96.06 110 GLY A C 1
ATOM 921 O O . GLY A 1 110 ? -11.029 -7.241 3.842 1.00 96.06 110 GLY A O 1
ATOM 922 N N . TRP A 1 111 ? -9.427 -7.856 2.383 1.00 97.44 111 TRP A N 1
ATOM 923 C CA . TRP A 1 111 ? -8.629 -6.652 2.564 1.00 97.44 111 TRP A CA 1
ATOM 924 C C . TRP A 1 111 ? -9.234 -5.432 1.876 1.00 97.44 111 TRP A C 1
ATOM 926 O O . TRP A 1 111 ? -9.723 -5.490 0.748 1.00 97.44 111 TRP A O 1
ATOM 936 N N . THR A 1 112 ? -9.128 -4.289 2.548 1.00 95.88 112 THR A N 1
ATOM 937 C CA . THR A 1 112 ? -9.248 -2.964 1.928 1.00 95.88 112 THR A CA 1
ATOM 938 C C . THR A 1 112 ? -7.863 -2.409 1.693 1.00 95.88 112 THR A C 1
ATOM 940 O O . THR A 1 112 ? -7.116 -2.225 2.649 1.00 95.88 112 THR A O 1
ATOM 943 N N . VAL A 1 113 ? -7.528 -2.129 0.436 1.00 94.75 113 VAL A N 1
ATOM 944 C CA . VAL A 1 113 ? -6.221 -1.581 0.070 1.00 94.75 113 VAL A CA 1
ATOM 945 C C . VAL A 1 113 ? -6.333 -0.077 -0.151 1.00 94.75 113 VAL A C 1
ATOM 947 O O . VAL A 1 113 ? -7.095 0.391 -0.997 1.00 94.75 113 VAL A O 1
ATOM 950 N N . LEU A 1 114 ? -5.572 0.690 0.625 1.00 95.19 114 LEU A N 1
ATOM 951 C CA . LEU A 1 114 ? -5.450 2.137 0.516 1.00 95.19 114 LEU A CA 1
ATOM 952 C C . LEU A 1 114 ? -4.098 2.474 -0.114 1.00 95.19 114 LEU A C 1
ATOM 954 O O . LEU A 1 114 ? -3.054 2.234 0.486 1.00 95.19 114 LEU A O 1
ATOM 958 N N . ARG A 1 115 ? -4.121 3.043 -1.320 1.00 93.62 115 ARG A N 1
ATOM 959 C CA . ARG A 1 115 ? -2.909 3.425 -2.054 1.00 93.62 115 ARG A CA 1
ATOM 960 C C . ARG A 1 115 ? -2.665 4.917 -1.983 1.00 93.62 115 ARG A C 1
ATOM 962 O O . ARG A 1 115 ? -3.593 5.705 -2.175 1.00 93.62 115 ARG A O 1
ATOM 969 N N . PHE A 1 116 ? -1.413 5.291 -1.751 1.00 93.25 116 PHE A N 1
ATOM 970 C CA . PHE A 1 116 ? -0.987 6.682 -1.709 1.00 93.25 116 PHE A CA 1
ATOM 971 C C . PHE A 1 116 ? 0.246 6.878 -2.583 1.00 93.25 116 PHE A C 1
ATOM 973 O O . PHE A 1 116 ? 1.252 6.187 -2.421 1.00 93.25 116 PHE A O 1
ATOM 980 N N . SER A 1 117 ? 0.159 7.817 -3.525 1.00 91.19 117 SER A N 1
ATOM 981 C CA . SER A 1 117 ? 1.291 8.157 -4.381 1.00 91.19 117 SER A CA 1
ATOM 982 C C . SER A 1 117 ? 2.363 8.926 -3.611 1.00 91.19 117 SER A C 1
ATOM 984 O O . SER A 1 117 ? 2.053 9.630 -2.647 1.00 91.19 117 SER A O 1
ATOM 986 N N . ALA A 1 118 ? 3.616 8.857 -4.065 1.00 91.12 118 ALA A N 1
ATOM 987 C CA . ALA A 1 118 ? 4.714 9.640 -3.493 1.00 91.12 118 ALA A CA 1
ATOM 988 C C . ALA A 1 118 ? 4.370 11.137 -3.389 1.00 91.12 118 ALA A C 1
ATOM 990 O O . ALA A 1 118 ? 4.516 11.737 -2.325 1.00 91.12 118 ALA A O 1
ATOM 991 N N . ALA A 1 119 ? 3.813 11.704 -4.465 1.00 91.00 119 ALA A N 1
ATOM 992 C CA . ALA A 1 119 ? 3.369 13.095 -4.500 1.00 91.00 119 ALA A CA 1
ATOM 993 C C . ALA A 1 119 ? 2.313 13.392 -3.425 1.00 91.00 119 ALA A C 1
ATOM 995 O O . ALA A 1 119 ? 2.397 14.406 -2.739 1.00 91.00 119 ALA A O 1
ATOM 996 N N . ARG A 1 120 ? 1.345 12.487 -3.226 1.00 91.81 120 ARG A N 1
ATOM 997 C CA . ARG A 1 120 ? 0.292 12.668 -2.221 1.00 91.81 120 ARG A CA 1
ATOM 998 C C . ARG A 1 120 ? 0.829 12.590 -0.793 1.00 91.81 120 ARG A C 1
ATOM 1000 O O . ARG A 1 120 ? 0.373 13.343 0.064 1.00 91.81 120 ARG A O 1
ATOM 1007 N N . ILE A 1 121 ? 1.781 11.688 -0.549 1.00 93.38 121 ILE A N 1
ATOM 1008 C CA . ILE A 1 121 ? 2.466 11.533 0.743 1.00 93.38 121 ILE A CA 1
ATOM 1009 C C . ILE A 1 121 ? 3.229 12.812 1.098 1.00 93.38 121 ILE A C 1
ATOM 1011 O O . ILE A 1 121 ? 3.234 13.220 2.257 1.00 93.38 121 ILE A O 1
ATOM 1015 N N . GLU A 1 122 ? 3.848 13.454 0.110 1.00 92.31 122 GLU A N 1
ATOM 1016 C CA . GLU A 1 122 ? 4.586 14.706 0.299 1.00 92.31 122 GLU A CA 1
ATOM 1017 C C . GLU A 1 122 ? 3.688 15.925 0.460 1.00 92.31 122 GLU A C 1
ATOM 1019 O O . GLU A 1 122 ? 3.977 16.793 1.280 1.00 92.31 122 GLU A O 1
ATOM 1024 N N . GLU A 1 123 ? 2.607 15.991 -0.310 1.00 94.56 123 GLU A N 1
ATOM 1025 C CA . GLU A 1 123 ? 1.711 17.139 -0.324 1.00 94.56 123 GLU A CA 1
ATOM 1026 C C . GLU A 1 123 ? 0.885 17.244 0.966 1.00 94.56 123 GLU A C 1
ATOM 1028 O O . GLU A 1 123 ? 0.714 18.339 1.501 1.00 94.56 123 GLU A O 1
ATOM 1033 N N . ASP A 1 124 ? 0.317 16.129 1.442 1.00 95.00 124 ASP A N 1
ATOM 1034 C CA . ASP A 1 124 ? -0.824 16.200 2.360 1.00 95.00 124 ASP A CA 1
ATOM 1035 C C . ASP A 1 124 ? -0.971 14.954 3.244 1.00 95.00 124 ASP A C 1
ATOM 1037 O O . ASP A 1 124 ? -1.961 14.209 3.211 1.00 95.00 124 ASP A O 1
ATOM 1041 N N . ILE A 1 125 ? 0.054 14.726 4.063 1.00 96.75 125 ILE A N 1
ATOM 1042 C CA . ILE A 1 125 ? 0.121 13.592 4.985 1.00 96.75 125 ILE A CA 1
ATOM 1043 C C . ILE A 1 125 ? -0.989 13.599 6.048 1.00 96.75 125 ILE A C 1
ATOM 1045 O O . ILE A 1 125 ? -1.448 12.537 6.469 1.00 96.75 125 ILE A O 1
ATOM 1049 N N . SER A 1 126 ? -1.478 14.776 6.449 1.00 97.56 126 SER A N 1
ATOM 1050 C CA . SER A 1 126 ? -2.567 14.897 7.422 1.00 97.56 126 SER A CA 1
ATOM 1051 C C . SER A 1 126 ? -3.876 14.339 6.864 1.00 97.56 126 SER A C 1
ATOM 1053 O O . SER A 1 126 ? -4.535 13.546 7.537 1.00 97.56 126 SER A O 1
ATOM 1055 N N . ARG A 1 127 ? -4.230 14.646 5.605 1.00 97.06 127 ARG A N 1
ATOM 1056 C CA . ARG A 1 127 ? -5.418 14.051 4.972 1.00 97.06 127 ARG A CA 1
ATOM 1057 C C . ARG A 1 127 ? -5.277 12.550 4.724 1.00 97.06 127 ARG A C 1
ATOM 1059 O O . ARG A 1 127 ? -6.291 11.850 4.729 1.00 97.06 127 ARG A O 1
ATOM 1066 N N . ILE A 1 128 ? -4.060 12.044 4.500 1.00 97.38 128 ILE A N 1
ATOM 1067 C CA . ILE A 1 128 ? -3.801 10.595 4.436 1.00 97.38 128 ILE A CA 1
ATOM 1068 C C . ILE A 1 128 ? -4.112 9.952 5.790 1.00 97.38 128 ILE A C 1
ATOM 1070 O O . ILE A 1 128 ? -4.906 9.010 5.844 1.00 97.38 128 ILE A O 1
ATOM 1074 N N . ALA A 1 129 ? -3.548 10.489 6.875 1.00 98.06 129 ALA A N 1
ATOM 1075 C CA . ALA A 1 129 ? -3.791 9.997 8.227 1.00 98.06 129 ALA 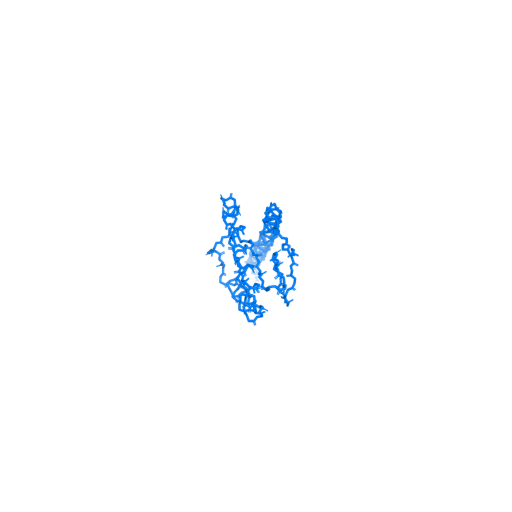A CA 1
ATOM 1076 C C . ALA A 1 129 ? -5.285 10.047 8.582 1.00 98.06 129 ALA A C 1
ATOM 1078 O O . ALA A 1 129 ? -5.844 9.048 9.027 1.00 98.06 129 ALA A O 1
ATOM 1079 N N . GLU A 1 130 ? -5.975 11.155 8.291 1.00 97.81 130 GLU A N 1
ATOM 1080 C CA . GLU A 1 130 ? -7.424 11.254 8.490 1.00 97.81 130 GLU A CA 1
ATOM 1081 C C . GLU A 1 130 ? -8.208 10.193 7.710 1.00 97.81 130 GLU A C 1
ATOM 1083 O O . GLU A 1 130 ? -9.165 9.619 8.232 1.00 97.81 130 GLU A O 1
ATOM 1088 N N . LYS A 1 131 ? -7.838 9.939 6.448 1.00 97.50 131 LYS A N 1
ATOM 1089 C CA . LYS A 1 131 ? -8.499 8.916 5.631 1.00 97.50 131 LYS A CA 1
ATOM 1090 C C . LYS A 1 131 ? -8.337 7.533 6.254 1.00 97.50 131 LYS A C 1
ATOM 1092 O O . LYS A 1 131 ? -9.328 6.813 6.343 1.00 97.50 131 LYS A O 1
ATOM 1097 N N . ILE A 1 132 ? -7.129 7.191 6.697 1.00 97.81 132 ILE A N 1
ATOM 1098 C CA . ILE A 1 132 ? -6.852 5.917 7.366 1.00 97.81 132 ILE A CA 1
ATOM 1099 C C . ILE A 1 132 ? -7.662 5.819 8.663 1.00 97.81 132 ILE A C 1
ATOM 1101 O O . ILE A 1 132 ? -8.377 4.842 8.850 1.00 97.81 132 ILE A O 1
ATOM 1105 N N . SER A 1 133 ? -7.645 6.849 9.512 1.00 97.56 133 SER A N 1
ATOM 1106 C CA . SER A 1 133 ? -8.408 6.870 10.768 1.00 97.56 133 SER A CA 1
ATOM 1107 C C . SER A 1 133 ? -9.910 6.673 10.558 1.00 97.56 133 SER A C 1
ATOM 1109 O O . SER A 1 133 ? -10.543 5.936 11.313 1.00 97.56 133 SER A O 1
ATOM 1111 N N . ARG A 1 134 ? -10.492 7.290 9.519 1.00 96.81 134 ARG A N 1
ATOM 1112 C CA . ARG A 1 134 ? -11.905 7.077 9.168 1.00 96.81 134 ARG A CA 1
ATOM 1113 C C . ARG A 1 134 ? -12.187 5.631 8.767 1.00 96.81 134 ARG A C 1
ATOM 1115 O O . ARG A 1 134 ? -13.201 5.086 9.192 1.00 96.81 134 ARG A O 1
ATOM 1122 N N . GLU A 1 135 ? -11.302 5.021 7.983 1.00 96.44 135 GLU A N 1
ATOM 1123 C CA . GLU A 1 135 ? -11.453 3.623 7.569 1.00 96.44 135 GLU A CA 1
ATOM 1124 C C . GLU A 1 135 ? -11.360 2.672 8.774 1.00 96.44 135 GLU A C 1
ATOM 1126 O O . GLU A 1 135 ? -12.206 1.793 8.934 1.00 96.44 135 GLU A O 1
ATOM 1131 N N . LEU A 1 136 ? -10.401 2.904 9.679 1.00 95.62 136 LEU A N 1
ATOM 1132 C CA . LEU A 1 136 ? -10.258 2.135 10.920 1.00 95.62 136 LEU A CA 1
ATOM 1133 C C . LEU A 1 136 ? -11.522 2.224 11.787 1.00 95.62 136 LEU A C 1
ATOM 1135 O O . LEU A 1 136 ? -12.058 1.200 12.210 1.00 95.62 136 LEU A O 1
ATOM 1139 N N . ALA A 1 137 ? -12.038 3.437 12.009 1.00 94.19 137 ALA A N 1
ATOM 1140 C CA . ALA A 1 137 ? -13.254 3.651 12.794 1.00 94.19 137 ALA A CA 1
ATOM 1141 C C . ALA A 1 137 ? -14.482 2.969 12.163 1.00 94.19 137 ALA A C 1
ATOM 1143 O O . ALA A 1 137 ? -15.269 2.333 12.865 1.00 94.19 137 ALA A O 1
ATOM 1144 N N . GLY A 1 138 ? -14.625 3.050 10.836 1.00 91.69 138 GLY A N 1
ATOM 1145 C CA . GLY A 1 138 ? -15.703 2.380 10.108 1.00 91.69 138 GLY A CA 1
ATOM 1146 C C . GLY A 1 138 ? -15.669 0.856 10.265 1.00 91.69 138 GLY A C 1
ATOM 1147 O O . GLY A 1 138 ? -16.714 0.233 10.454 1.00 91.69 138 GLY A O 1
ATOM 1148 N N . ARG A 1 139 ? -14.473 0.254 10.252 1.00 88.12 139 ARG A N 1
ATOM 1149 C CA . ARG A 1 139 ? -14.292 -1.196 10.422 1.00 88.12 139 ARG A CA 1
ATOM 1150 C C . ARG A 1 139 ? -14.544 -1.676 11.848 1.00 88.12 139 ARG A C 1
ATOM 1152 O O . ARG A 1 139 ? -15.175 -2.716 12.012 1.00 88.12 139 ARG A O 1
ATOM 1159 N N . HIS A 1 140 ? -14.133 -0.915 12.862 1.00 81.38 140 HIS A N 1
ATOM 1160 C CA . HIS A 1 140 ? -14.446 -1.245 14.256 1.00 81.38 140 HIS A CA 1
ATOM 1161 C C . HIS A 1 140 ? -15.958 -1.317 14.509 1.00 81.38 140 HIS A C 1
ATOM 1163 O O . HIS A 1 140 ? -16.425 -2.243 15.169 1.00 81.38 140 HIS A O 1
ATOM 1169 N N . HIS A 1 141 ? -16.733 -0.387 13.944 1.00 75.44 141 HIS A N 1
ATOM 1170 C CA . HIS A 1 141 ? -18.190 -0.386 14.099 1.00 75.44 141 HIS A CA 1
ATOM 1171 C C . HIS A 1 141 ? -18.887 -1.520 13.338 1.00 75.44 141 HIS A C 1
ATOM 1173 O O . HIS A 1 141 ? -19.925 -1.987 13.785 1.00 75.44 141 HIS A O 1
ATOM 1179 N N . ALA A 1 142 ? -18.344 -1.964 12.201 1.00 72.19 142 ALA A N 1
ATOM 1180 C CA . ALA A 1 142 ? -18.933 -3.052 11.417 1.00 72.19 142 ALA A CA 1
ATOM 1181 C C . ALA A 1 142 ? -18.680 -4.452 12.012 1.00 72.19 142 ALA A C 1
ATOM 1183 O O . ALA A 1 142 ? -19.391 -5.393 11.666 1.00 72.19 142 ALA A O 1
ATOM 1184 N N . GLY A 1 143 ? -17.650 -4.598 12.853 1.00 59.31 143 GLY A N 1
ATOM 1185 C CA . GLY A 1 143 ? -17.302 -5.851 13.534 1.00 59.31 143 GLY A CA 1
ATOM 1186 C C . GLY A 1 143 ? -17.805 -5.966 14.979 1.00 59.31 143 GLY A C 1
ATOM 1187 O O . GLY A 1 143 ? -17.526 -6.982 15.614 1.00 59.31 143 GLY A O 1
ATOM 1188 N N . SER A 1 144 ? -18.493 -4.937 15.492 1.00 51.97 144 SER A N 1
ATOM 1189 C CA . SER A 1 144 ? -19.168 -4.921 16.803 1.00 51.97 144 SER A CA 1
ATOM 1190 C C . SER A 1 144 ? -20.627 -5.347 16.662 1.00 51.97 144 SER A C 1
ATOM 1192 O O . SER A 1 144 ? -21.118 -6.061 17.562 1.00 51.97 144 SER A O 1
#

pLDDT: mean 86.24, std 12.48, range [48.75, 98.25]

Foldseek 3Di:
DDPPVVVVVVVVVVVVVVVVVVVVVVVVVVVVVVVVVVVVVQLVLLVLLQVLLVVVVDHWAAQDDDPPDTARTHPVVLQEGEGEDQDPDDDDPVRVVVVVVVVVSSVVVVHDYHYDHSVRCVPPSPVVSVVVVVSVVVSVVVVD